Protein AF-A0A0D0SDG6-F1 (afdb_monomer_lite)

Radius of gyration: 17.09 Å; chains: 1; bounding box: 45×32×39 Å

Secondary structure (DSSP, 8-state):
-PPPS-----SS--------TT-GGGS--HHHHHHHHHHHHHHHHHHHHTT--HHHHHHHHHHHHHHHHHHHHHHHHSSS-HHHHHHHHHHHHTSHHHHHHHHT--GGGS-HHHHHHHHHHHTT-HHHHHHHHHHHHHHT-

pLDDT: mean 85.69, std 10.65, range [47.53, 96.0]

Sequence (141 aa):
MYYCNQVVLSNESGYYYRANPKSITRGYKEEQSQKTERMYRELIKYVKTLQINDPNFYRVKRCLVAKIRNLLFMIVRSNLSISAKIQKMDLLLSSSWCREILEDFDISKYRLSLKITTYCMIHRWYILLYIILFIKEFMTK

Foldseek 3Di:
DDDDPDDDDDPDCPDDDDDDPPDPVLAQDPVLLVVLLVVLVVVVVCCVVVVDDDVVVLVVLVVSLVSLLVNLLNLLVHPDDPVVSLVVLCVSLVDPSNQVSLVPHDLVPDDPLVSVLSVCSNVVVSVVNSVSSNVVVVVVD

Structure (mmCIF, N/CA/C/O backbone):
data_AF-A0A0D0SDG6-F1
#
_entry.id   AF-A0A0D0SDG6-F1
#
loop_
_atom_site.group_PDB
_atom_site.id
_atom_site.type_symbol
_atom_site.label_atom_id
_atom_site.label_alt_id
_atom_site.label_comp_id
_atom_site.label_asym_id
_atom_site.label_entit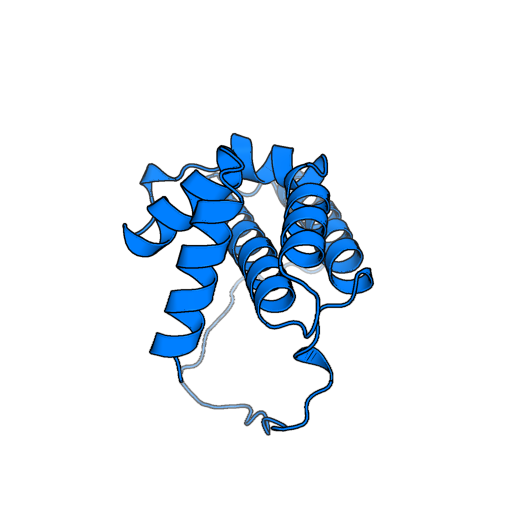y_id
_atom_site.label_seq_id
_atom_site.pdbx_PDB_ins_code
_atom_site.Cartn_x
_atom_site.Cartn_y
_atom_site.Cartn_z
_atom_site.occupancy
_atom_site.B_iso_or_equiv
_atom_site.auth_seq_id
_atom_site.auth_comp_id
_atom_site.auth_asym_id
_atom_site.auth_atom_id
_atom_site.pdbx_PDB_model_num
ATOM 1 N N . MET A 1 1 ? -29.623 6.942 10.448 1.00 49.69 1 MET A N 1
ATOM 2 C CA . MET A 1 1 ? -28.527 6.059 9.994 1.00 49.69 1 MET A CA 1
ATOM 3 C C . MET A 1 1 ? -28.944 4.646 10.371 1.00 49.69 1 MET A C 1
ATOM 5 O O . MET A 1 1 ? -29.155 4.409 11.550 1.00 49.69 1 MET A O 1
ATOM 9 N N . TYR A 1 2 ? -29.223 3.773 9.401 1.00 50.62 2 TYR A N 1
ATOM 10 C CA . TYR A 1 2 ? -29.637 2.398 9.696 1.00 50.62 2 TYR A CA 1
ATOM 11 C C . TYR A 1 2 ? -28.396 1.585 10.058 1.00 50.62 2 TYR A C 1
ATOM 13 O O . TYR A 1 2 ? -27.474 1.480 9.250 1.00 50.62 2 TYR A O 1
ATOM 21 N N . TYR A 1 3 ? -28.361 1.054 11.276 1.00 64.88 3 TYR A N 1
ATOM 22 C CA . TYR A 1 3 ? -27.293 0.174 11.730 1.00 64.88 3 TYR A CA 1
ATOM 23 C C . TYR A 1 3 ? -27.736 -1.277 11.555 1.00 64.88 3 TYR A C 1
ATOM 25 O O . TYR A 1 3 ? -28.865 -1.641 11.875 1.00 64.88 3 TYR A O 1
ATOM 33 N N . CYS A 1 4 ? -26.848 -2.101 11.008 1.00 76.31 4 CYS A N 1
ATOM 34 C CA . CYS A 1 4 ? -27.052 -3.539 10.958 1.00 76.31 4 CYS A CA 1
ATOM 35 C C . CYS A 1 4 ? -26.684 -4.124 12.326 1.00 76.31 4 CYS A C 1
ATOM 37 O O . CYS A 1 4 ? -25.529 -4.027 12.736 1.00 76.31 4 CYS A O 1
ATOM 39 N N . ASN A 1 5 ? -27.655 -4.717 13.024 1.00 73.94 5 ASN A N 1
ATOM 40 C CA . ASN A 1 5 ? -27.435 -5.301 14.352 1.00 73.94 5 ASN A CA 1
ATOM 41 C C . ASN A 1 5 ? -26.709 -6.654 14.284 1.00 73.94 5 ASN A C 1
ATOM 43 O O . ASN A 1 5 ? -26.027 -7.034 15.232 1.00 73.94 5 ASN A O 1
ATOM 47 N N . GLN A 1 6 ? -26.843 -7.379 13.169 1.00 81.06 6 GLN A N 1
ATOM 48 C CA . GLN A 1 6 ? -26.255 -8.703 12.998 1.00 81.06 6 GLN A CA 1
ATOM 49 C C . GLN A 1 6 ? -25.962 -8.991 11.525 1.00 81.06 6 GLN A C 1
ATOM 51 O O . GLN A 1 6 ? -26.834 -8.879 10.668 1.00 81.06 6 GLN A O 1
ATOM 56 N N . VAL A 1 7 ? -24.732 -9.420 11.244 1.00 83.62 7 VAL A N 1
ATOM 57 C CA . VAL A 1 7 ? -24.331 -9.943 9.935 1.00 83.62 7 VAL A CA 1
ATOM 58 C C . VAL A 1 7 ? -24.204 -11.456 10.052 1.00 83.62 7 VAL A C 1
ATOM 60 O O . VAL A 1 7 ? -23.426 -11.947 10.868 1.00 83.62 7 VAL A O 1
ATOM 63 N N . VAL A 1 8 ? -24.951 -12.190 9.230 1.00 86.06 8 VAL A N 1
ATOM 64 C CA . VAL A 1 8 ? -24.834 -13.647 9.107 1.00 86.06 8 VAL A CA 1
ATOM 65 C C . VAL A 1 8 ? -24.084 -13.953 7.816 1.00 86.06 8 VAL A C 1
ATOM 67 O O . VAL A 1 8 ? -24.489 -13.522 6.739 1.00 86.06 8 VAL A O 1
ATOM 70 N N . LEU A 1 9 ? -22.968 -14.670 7.925 1.00 83.50 9 LEU A N 1
ATOM 71 C CA . LEU A 1 9 ? -22.231 -15.172 6.769 1.00 83.50 9 LEU A CA 1
ATOM 72 C C . LEU A 1 9 ? -22.751 -16.574 6.449 1.00 83.50 9 LEU A C 1
ATOM 74 O O . LEU A 1 9 ? -22.572 -17.488 7.250 1.00 83.50 9 LEU A O 1
ATOM 78 N N . SER A 1 10 ? -23.405 -16.734 5.297 1.00 86.94 10 SER A N 1
ATOM 79 C CA . SER A 1 10 ? -23.730 -18.060 4.768 1.00 86.94 10 SER A CA 1
ATOM 80 C C . SER A 1 10 ? -22.493 -18.669 4.106 1.00 86.94 10 SER A C 1
ATOM 82 O O . SER A 1 10 ? -21.736 -17.967 3.433 1.00 86.94 10 SER A O 1
ATOM 84 N N . ASN A 1 11 ? -22.305 -19.977 4.281 1.00 83.31 11 ASN A N 1
ATOM 85 C CA . ASN A 1 11 ? -21.268 -20.741 3.582 1.00 83.31 11 ASN A CA 1
ATOM 86 C C . ASN A 1 11 ? -21.697 -21.152 2.163 1.00 83.31 11 ASN A C 1
ATOM 88 O O . ASN A 1 11 ? -20.928 -21.786 1.441 1.00 83.31 11 ASN A O 1
ATOM 92 N N . GLU A 1 12 ? -22.914 -20.806 1.752 1.00 88.81 12 GLU A N 1
ATOM 93 C CA . GLU A 1 12 ? -23.433 -21.122 0.429 1.00 88.81 12 GLU A CA 1
ATOM 94 C C . GLU A 1 12 ? -22.951 -20.109 -0.617 1.00 88.81 12 GLU A C 1
ATOM 96 O O . GLU A 1 12 ? -22.878 -18.899 -0.385 1.00 88.81 12 GLU A O 1
ATOM 101 N N . SER A 1 13 ? -22.635 -20.607 -1.813 1.00 83.00 13 SER A N 1
ATOM 102 C CA . SER A 1 13 ? -22.239 -19.764 -2.943 1.00 83.00 13 SER A CA 1
ATOM 103 C C . SER A 1 13 ? -23.473 -19.121 -3.580 1.00 83.00 13 SER A C 1
ATOM 105 O O . SER A 1 13 ? -24.034 -19.651 -4.530 1.00 83.00 13 SER A O 1
ATOM 107 N N . GLY A 1 14 ? -23.898 -17.967 -3.063 1.00 80.62 14 GLY A N 1
ATOM 108 C CA . GLY A 1 14 ? -25.054 -17.230 -3.598 1.00 80.62 14 GLY A CA 1
ATOM 109 C C . GLY A 1 14 ? -24.771 -16.422 -4.874 1.00 80.62 14 GLY A C 1
ATOM 110 O O . GLY A 1 14 ? -25.697 -15.943 -5.522 1.00 80.62 14 GLY A O 1
ATOM 111 N N . TYR A 1 15 ? -23.499 -16.237 -5.243 1.00 84.06 15 TYR A N 1
ATOM 112 C CA . TYR A 1 15 ? -23.107 -15.427 -6.395 1.00 84.06 15 TYR A CA 1
ATOM 113 C C . TYR A 1 15 ? -21.839 -15.963 -7.066 1.00 84.06 15 TYR A C 1
ATOM 115 O O . TYR A 1 15 ? -20.790 -16.089 -6.433 1.00 84.06 15 TYR A O 1
ATOM 123 N N . TYR A 1 16 ? -21.918 -16.220 -8.374 1.00 82.31 16 TYR A N 1
ATOM 124 C CA . TYR A 1 16 ? -20.791 -16.675 -9.188 1.00 82.31 16 TYR A CA 1
ATOM 125 C C . TYR A 1 16 ? -20.232 -15.518 -10.017 1.00 82.31 16 TYR A C 1
ATOM 127 O O . TYR A 1 16 ? -20.788 -15.135 -11.049 1.00 82.31 16 TYR A O 1
ATOM 135 N N . TYR A 1 17 ? -19.099 -14.963 -9.585 1.00 80.44 17 TYR A N 1
ATOM 136 C CA . TYR A 1 17 ? -18.407 -13.930 -10.351 1.00 80.44 17 TYR A CA 1
ATOM 137 C C . TYR A 1 17 ? -17.669 -14.549 -11.546 1.00 80.44 17 TYR A C 1
ATOM 139 O O . TYR A 1 17 ? -16.731 -15.330 -11.374 1.00 80.44 17 TYR A O 1
ATOM 147 N N . ARG A 1 18 ? -18.049 -14.180 -12.775 1.00 77.44 18 ARG A N 1
ATOM 148 C CA . ARG A 1 18 ? -17.314 -14.588 -13.983 1.00 77.44 18 ARG A CA 1
ATOM 149 C C . ARG A 1 18 ? -16.033 -13.763 -14.114 1.00 77.44 18 ARG A C 1
ATOM 151 O O . ARG A 1 18 ? -16.065 -12.598 -14.508 1.00 77.44 18 ARG A O 1
ATOM 158 N N . ALA A 1 19 ? -14.893 -14.369 -13.791 1.00 68.50 19 ALA A N 1
ATOM 159 C CA . ALA A 1 19 ? -13.593 -13.725 -13.932 1.00 68.50 19 ALA A CA 1
ATOM 160 C C . ALA A 1 19 ? -13.256 -13.494 -15.418 1.00 68.50 19 ALA A C 1
ATOM 162 O O . ALA A 1 19 ? -13.085 -14.443 -16.178 1.00 68.50 19 ALA A O 1
ATOM 163 N N . ASN A 1 20 ? -13.130 -12.231 -15.837 1.00 72.12 20 ASN A N 1
ATOM 164 C CA . ASN A 1 20 ? -12.664 -11.895 -17.183 1.00 72.12 20 ASN A CA 1
ATOM 165 C C . ASN A 1 20 ? -11.119 -11.933 -17.231 1.00 72.12 20 ASN A C 1
ATOM 167 O O . ASN A 1 20 ? -10.472 -11.095 -16.590 1.00 72.12 20 ASN A O 1
ATOM 171 N N . PRO A 1 21 ? -10.494 -12.843 -18.002 1.00 62.88 21 PRO A N 1
ATOM 172 C CA . PRO A 1 21 ? -9.036 -12.937 -18.091 1.00 62.88 21 PRO A CA 1
ATOM 173 C C . PRO A 1 21 ? -8.384 -11.700 -18.734 1.00 62.88 21 PRO A C 1
ATOM 175 O O . PRO A 1 21 ? -7.224 -11.411 -18.439 1.00 62.88 21 PRO A O 1
ATOM 178 N N . LYS A 1 22 ? -9.130 -10.926 -19.538 1.00 58.62 22 LYS A N 1
ATOM 179 C CA . LYS A 1 22 ? -8.697 -9.662 -20.168 1.00 58.62 22 LYS A CA 1
ATOM 180 C C . LYS A 1 22 ? -9.106 -8.419 -19.367 1.00 58.62 22 LYS A C 1
ATOM 182 O O . LYS A 1 22 ? -9.234 -7.329 -19.916 1.00 58.62 22 LYS A O 1
ATOM 187 N N . SER A 1 23 ? -9.363 -8.572 -18.070 1.00 56.72 23 SER A N 1
ATOM 188 C CA . SER A 1 23 ? -9.798 -7.465 -17.223 1.00 56.72 23 SER A CA 1
ATOM 189 C C . SER A 1 23 ? -8.786 -6.305 -17.218 1.00 56.72 23 SER A C 1
ATOM 191 O O . SER A 1 23 ? -7.614 -6.478 -16.877 1.00 56.72 23 SER A O 1
ATOM 193 N N . ILE A 1 24 ? -9.279 -5.100 -17.531 1.00 55.53 24 ILE A N 1
ATOM 194 C CA . ILE A 1 24 ? -8.544 -3.817 -17.597 1.00 55.53 24 ILE A CA 1
ATOM 195 C C . ILE A 1 24 ? -7.903 -3.451 -16.236 1.00 55.53 24 ILE A C 1
ATOM 197 O O . ILE A 1 24 ? -7.035 -2.587 -16.139 1.00 55.53 24 ILE A O 1
ATOM 201 N N . THR A 1 25 ? -8.295 -4.143 -15.165 1.00 58.06 25 THR A N 1
ATOM 202 C CA . THR A 1 25 ? -7.842 -3.927 -13.784 1.00 58.06 25 THR A CA 1
ATOM 203 C C . THR A 1 25 ? -6.433 -4.443 -13.472 1.00 58.06 25 THR A C 1
ATOM 205 O O . THR A 1 25 ? -5.978 -4.276 -12.344 1.00 58.06 25 THR A O 1
ATOM 208 N N . ARG A 1 26 ? -5.728 -5.075 -14.423 1.00 58.78 26 ARG A N 1
ATOM 209 C CA . ARG A 1 26 ? -4.382 -5.642 -14.185 1.00 58.78 26 ARG A CA 1
ATOM 210 C C . ARG A 1 26 ? -3.237 -4.627 -14.290 1.00 58.78 26 ARG A C 1
ATOM 212 O O . ARG A 1 26 ? -2.181 -4.868 -13.714 1.00 58.78 26 ARG A O 1
ATOM 219 N N . GLY A 1 27 ? -3.437 -3.516 -14.998 1.00 65.38 27 GLY A N 1
ATOM 220 C CA . GLY A 1 27 ? -2.429 -2.463 -15.148 1.00 65.38 27 GLY A CA 1
ATOM 221 C C . GLY A 1 27 ? -2.488 -1.439 -14.017 1.00 65.38 27 GLY A C 1
ATOM 222 O O . GLY A 1 27 ? -3.581 -1.038 -13.606 1.00 65.38 27 GLY A O 1
ATOM 223 N N . TYR A 1 28 ? -1.322 -1.005 -13.532 1.00 71.94 28 TYR A N 1
ATOM 224 C CA . TYR A 1 28 ? -1.229 0.141 -12.627 1.00 71.94 28 TYR A CA 1
ATOM 225 C C . TYR A 1 28 ? -1.738 1.402 -13.330 1.00 71.94 28 TYR A C 1
ATOM 227 O O . TYR A 1 28 ? -1.273 1.743 -14.417 1.00 71.94 28 TYR A O 1
ATOM 235 N N . LYS A 1 29 ? -2.684 2.094 -12.695 1.00 79.88 29 LYS A N 1
ATOM 236 C CA . LYS A 1 29 ? -3.139 3.432 -13.090 1.00 79.88 29 LYS A CA 1
ATOM 237 C C . LYS A 1 29 ? -2.966 4.358 -11.898 1.00 79.88 29 LYS A C 1
ATOM 239 O O . LYS A 1 29 ? -3.366 3.988 -10.797 1.00 79.88 29 LYS A O 1
ATOM 244 N N . GLU A 1 30 ? -2.445 5.562 -12.105 1.00 77.56 30 GLU A N 1
ATOM 245 C CA . GLU A 1 30 ? -2.271 6.534 -11.013 1.00 77.56 30 GLU A CA 1
ATOM 246 C C . GLU A 1 30 ? -3.587 6.846 -10.294 1.00 77.56 30 GLU A C 1
ATOM 248 O O . GLU A 1 30 ? -3.621 6.942 -9.073 1.00 77.56 30 GLU A O 1
ATOM 253 N N . GLU A 1 31 ? -4.714 6.862 -11.007 1.00 84.69 31 GLU A N 1
ATOM 254 C CA . GLU A 1 31 ? -6.037 7.007 -10.389 1.00 84.69 31 GLU A CA 1
ATOM 255 C C . GLU A 1 31 ? -6.330 5.966 -9.292 1.00 84.69 31 GLU A C 1
ATOM 257 O O . GLU A 1 31 ? -7.146 6.209 -8.404 1.00 84.69 31 GLU A O 1
ATOM 262 N N . GLN A 1 32 ? -5.709 4.783 -9.337 1.00 84.38 32 GLN A N 1
ATOM 263 C CA . GLN A 1 32 ? -5.915 3.745 -8.325 1.00 84.38 32 GLN A CA 1
ATOM 264 C C . GLN A 1 32 ? -5.276 4.120 -6.985 1.00 84.38 32 GLN A C 1
ATOM 266 O O . GLN A 1 32 ? -5.846 3.777 -5.944 1.00 84.38 32 GLN A O 1
ATOM 271 N N . SER A 1 33 ? -4.141 4.832 -6.982 1.00 83.62 33 SER A N 1
ATOM 272 C CA . SER A 1 33 ? -3.561 5.337 -5.732 1.00 83.62 33 SER A CA 1
ATOM 273 C C . SER A 1 33 ? -4.469 6.409 -5.131 1.00 83.62 33 SER A C 1
ATOM 275 O O . SER A 1 33 ? -4.827 6.300 -3.962 1.00 83.62 33 SER A O 1
ATOM 277 N N . GLN A 1 34 ? -4.971 7.336 -5.952 1.00 87.56 34 GLN A N 1
ATOM 278 C CA . GLN A 1 34 ? -5.919 8.373 -5.524 1.00 87.56 34 GLN A CA 1
ATOM 279 C C . GLN A 1 34 ? -7.228 7.780 -4.979 1.00 87.56 34 GLN A C 1
ATOM 281 O O . GLN A 1 34 ? -7.734 8.208 -3.943 1.00 87.56 34 GLN A O 1
ATOM 286 N N . LYS A 1 35 ? -7.784 6.753 -5.639 1.00 89.00 35 LYS A N 1
ATOM 287 C CA . LYS A 1 35 ? -8.976 6.037 -5.148 1.00 89.00 35 LYS A CA 1
ATOM 288 C C . LYS A 1 35 ? -8.707 5.337 -3.816 1.00 89.00 35 LYS A C 1
ATOM 290 O O . LYS A 1 35 ? -9.5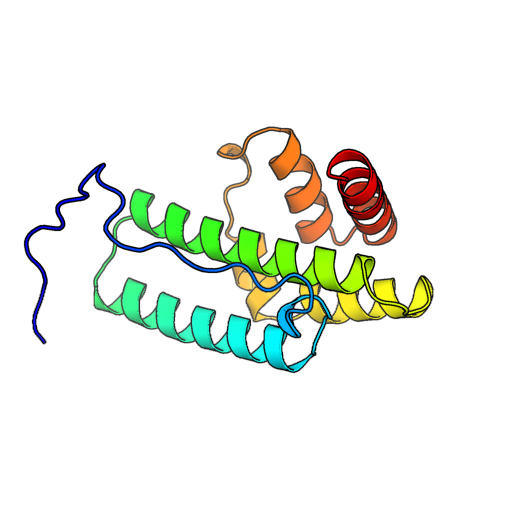72 5.344 -2.943 1.00 89.00 35 LYS A O 1
ATOM 295 N N . THR A 1 36 ? -7.517 4.760 -3.649 1.00 88.38 36 THR A N 1
ATOM 296 C CA . THR A 1 36 ? -7.110 4.113 -2.392 1.00 88.38 36 THR A CA 1
ATOM 297 C C . THR A 1 36 ? -6.961 5.135 -1.266 1.00 88.38 36 THR A C 1
ATOM 299 O O . THR A 1 36 ? -7.433 4.881 -0.162 1.00 88.38 36 THR A O 1
ATOM 302 N N . GLU A 1 37 ? -6.399 6.310 -1.551 1.00 89.75 37 GLU A N 1
ATOM 303 C CA . GLU A 1 37 ? -6.316 7.417 -0.595 1.00 89.75 37 GLU A CA 1
ATOM 304 C C . GLU A 1 37 ? -7.705 7.928 -0.182 1.00 89.75 37 GLU A C 1
ATOM 306 O O . GLU A 1 37 ? -7.978 8.095 1.006 1.00 89.75 37 GLU A O 1
ATOM 311 N N . ARG A 1 38 ? -8.622 8.144 -1.134 1.00 91.62 38 ARG A N 1
ATOM 312 C CA . ARG A 1 38 ? -9.999 8.558 -0.806 1.00 91.62 38 ARG A CA 1
ATOM 313 C C . ARG A 1 38 ? -10.694 7.530 0.082 1.00 91.62 38 ARG A C 1
ATOM 315 O O . ARG A 1 38 ? -11.284 7.890 1.095 1.00 91.62 38 ARG A O 1
ATOM 322 N N . MET A 1 39 ? -10.565 6.248 -0.263 1.00 90.06 39 MET A N 1
ATOM 323 C CA . MET A 1 39 ? -11.088 5.149 0.548 1.00 90.06 39 MET A CA 1
ATOM 324 C C . MET A 1 39 ? -10.488 5.153 1.961 1.00 90.06 39 MET A C 1
ATOM 326 O O . MET A 1 39 ? -11.218 4.943 2.924 1.00 90.06 39 MET A O 1
ATOM 330 N N . TYR A 1 40 ? -9.184 5.413 2.098 1.00 88.75 40 TYR A N 1
ATOM 331 C CA . TYR A 1 40 ? -8.527 5.563 3.395 1.00 88.75 40 TYR A CA 1
ATOM 332 C C . TYR A 1 40 ? -9.159 6.682 4.231 1.00 88.75 40 TYR A C 1
ATOM 334 O O . TYR A 1 40 ? -9.576 6.435 5.362 1.00 88.75 40 TYR A O 1
ATOM 342 N N . ARG A 1 41 ? -9.276 7.887 3.664 1.00 88.88 41 ARG A N 1
ATOM 343 C CA . ARG A 1 41 ? -9.820 9.061 4.364 1.00 88.88 41 ARG A CA 1
ATOM 344 C C . ARG A 1 41 ? -11.248 8.820 4.855 1.00 88.88 41 ARG A C 1
ATOM 346 O O . ARG A 1 41 ? -11.549 9.106 6.013 1.00 88.88 41 ARG A O 1
ATOM 353 N N . GLU A 1 42 ? -12.095 8.228 4.015 1.00 91.06 42 GLU A N 1
ATOM 354 C CA . GLU A 1 42 ? -13.463 7.863 4.400 1.00 91.06 42 GLU A CA 1
ATOM 355 C C . GLU A 1 42 ? -13.487 6.779 5.486 1.00 91.06 42 GLU A C 1
ATOM 357 O O . GLU A 1 42 ? -14.207 6.908 6.473 1.00 91.06 42 GLU A O 1
ATOM 362 N N . LEU A 1 43 ? -12.656 5.736 5.373 1.00 87.69 43 LEU A N 1
ATOM 363 C CA . LEU A 1 43 ? -12.582 4.683 6.391 1.00 87.69 43 LEU A CA 1
ATOM 364 C C . LEU A 1 43 ? -12.148 5.225 7.755 1.00 87.69 43 LEU A C 1
ATOM 366 O O . LEU A 1 43 ? -12.752 4.867 8.762 1.00 87.69 43 LEU A O 1
ATOM 370 N N . ILE A 1 44 ? -11.141 6.100 7.804 1.00 84.81 44 ILE A N 1
ATOM 371 C CA . ILE A 1 44 ? -10.706 6.725 9.059 1.00 84.81 44 ILE A CA 1
ATOM 372 C C . ILE A 1 44 ? -11.806 7.602 9.651 1.00 84.81 44 ILE A C 1
ATOM 374 O O . ILE A 1 44 ? -12.030 7.559 10.862 1.00 84.81 44 ILE A O 1
ATOM 378 N N . LYS A 1 45 ? -12.526 8.357 8.815 1.00 88.25 45 LYS A N 1
ATOM 379 C CA . LYS A 1 45 ? -13.687 9.134 9.254 1.00 88.25 45 LYS A CA 1
ATOM 380 C C . LYS A 1 45 ? -14.732 8.226 9.906 1.00 88.25 45 LYS A C 1
ATOM 382 O O . LYS A 1 45 ? -15.123 8.489 11.038 1.00 88.25 45 LYS A O 1
ATOM 387 N N . TYR A 1 46 ? -15.103 7.118 9.260 1.00 86.38 46 TYR A N 1
ATOM 388 C CA . TYR A 1 46 ? -16.057 6.160 9.827 1.00 86.38 46 TYR A CA 1
ATOM 389 C C . TYR A 1 46 ? -15.560 5.498 11.110 1.00 86.38 46 TYR A C 1
ATOM 391 O O . TYR A 1 46 ? -16.329 5.392 12.058 1.00 86.38 46 TYR A O 1
ATOM 399 N N . VAL A 1 47 ? -14.290 5.089 11.176 1.00 84.94 47 VAL A N 1
ATOM 400 C CA . VAL A 1 47 ? -13.696 4.515 12.396 1.00 84.94 47 VAL A CA 1
ATOM 401 C C . VAL A 1 47 ? -13.827 5.486 13.567 1.00 84.94 47 VAL A C 1
ATOM 403 O O . VAL A 1 47 ? -14.251 5.073 14.645 1.00 84.94 47 VAL A O 1
ATOM 406 N N . LYS A 1 48 ? -13.493 6.766 13.349 1.00 83.75 48 LYS A N 1
ATOM 407 C CA . LYS A 1 48 ? -13.587 7.814 14.374 1.00 83.75 48 LYS A CA 1
ATOM 408 C C . LYS A 1 48 ? -15.036 8.060 14.791 1.00 83.75 48 LYS A C 1
ATOM 410 O O . LYS A 1 48 ? -15.320 8.118 15.982 1.00 83.75 48 LYS A O 1
ATOM 415 N N . THR A 1 49 ? -15.956 8.162 13.831 1.00 86.25 49 THR A N 1
ATOM 416 C CA . THR A 1 49 ? -17.384 8.393 14.107 1.00 86.25 49 THR A CA 1
ATOM 417 C C . THR A 1 49 ? -18.039 7.222 14.838 1.00 86.25 49 THR A C 1
ATOM 419 O O . THR A 1 49 ? -18.868 7.441 15.712 1.00 86.25 49 THR A O 1
ATOM 422 N N . LEU A 1 50 ? -17.671 5.986 14.498 1.00 84.31 50 LEU A N 1
ATOM 423 C CA . LEU A 1 50 ? -18.263 4.769 15.061 1.00 84.31 50 LEU A CA 1
ATOM 424 C C . LEU A 1 50 ? -17.536 4.259 16.316 1.00 84.31 50 LEU A C 1
ATOM 426 O O . LEU A 1 50 ? -17.921 3.216 16.834 1.00 84.31 50 LEU A O 1
ATOM 430 N N . GLN A 1 51 ? -16.486 4.952 16.777 1.00 84.31 51 GLN A N 1
ATOM 431 C CA . GLN A 1 51 ? -15.678 4.571 17.946 1.00 84.31 51 GLN A CA 1
ATOM 432 C C . GLN A 1 51 ? -15.233 3.097 17.903 1.00 84.31 51 GLN A C 1
ATOM 434 O O . GLN A 1 51 ? -15.337 2.352 18.876 1.00 84.31 51 GLN A O 1
ATOM 439 N N . ILE A 1 52 ? -14.764 2.646 16.735 1.00 79.25 52 ILE A N 1
ATOM 440 C CA . ILE A 1 52 ? -14.387 1.243 16.536 1.00 79.25 52 ILE A CA 1
ATOM 441 C C . ILE A 1 52 ? -13.177 0.894 17.416 1.00 79.25 52 ILE A C 1
ATOM 443 O O . ILE A 1 52 ? -12.103 1.468 17.259 1.00 79.25 52 ILE A O 1
ATOM 447 N N . ASN A 1 53 ? -13.342 -0.112 18.281 1.00 78.00 53 ASN A N 1
ATOM 448 C CA . ASN A 1 53 ? -12.291 -0.612 19.171 1.00 78.00 53 ASN A CA 1
ATOM 449 C C . ASN A 1 53 ? -11.047 -1.144 18.427 1.00 78.00 53 ASN A C 1
ATOM 451 O O . ASN A 1 53 ? -11.112 -1.644 17.298 1.00 78.00 53 ASN A O 1
ATOM 455 N N . ASP A 1 54 ? -9.919 -1.134 19.135 1.00 68.94 54 ASP A N 1
ATOM 456 C CA . ASP A 1 54 ? -8.565 -1.410 18.635 1.00 68.94 54 ASP A CA 1
ATOM 457 C C . ASP A 1 54 ? -8.393 -2.721 17.819 1.00 68.94 54 ASP A C 1
ATOM 459 O O . ASP A 1 54 ? -7.821 -2.691 16.721 1.00 68.94 54 ASP A O 1
ATOM 463 N N . PRO A 1 55 ? -8.959 -3.882 18.229 1.00 74.38 55 PRO A N 1
ATOM 464 C CA . PRO A 1 55 ? -8.828 -5.125 17.457 1.00 74.38 55 PRO A CA 1
ATOM 465 C C . PRO A 1 55 ? -9.449 -5.036 16.055 1.00 74.38 55 PRO A C 1
ATOM 467 O O . PRO A 1 55 ? -8.959 -5.645 15.098 1.00 74.38 55 PRO A O 1
ATOM 470 N N . ASN A 1 56 ? -10.531 -4.267 15.922 1.00 77.25 56 ASN A N 1
ATOM 471 C CA . ASN A 1 56 ? -11.215 -4.044 14.653 1.00 77.25 56 ASN A CA 1
ATOM 472 C C . ASN A 1 56 ? -10.488 -2.985 13.824 1.00 77.25 56 ASN A C 1
ATOM 474 O O . ASN A 1 56 ? -10.372 -3.137 12.605 1.00 77.25 56 ASN A O 1
ATOM 478 N N . PHE A 1 57 ? -9.913 -1.972 14.472 1.00 83.44 57 PHE A N 1
ATOM 479 C CA . PHE A 1 57 ? -9.116 -0.966 13.785 1.00 83.44 57 PHE A CA 1
ATOM 480 C C . PHE A 1 57 ? -7.838 -1.550 13.166 1.00 83.44 57 PHE A C 1
ATOM 482 O O . PHE A 1 57 ? -7.511 -1.245 12.015 1.00 83.44 57 PHE A O 1
ATOM 489 N N . TYR A 1 58 ? -7.188 -2.508 13.839 1.00 86.75 58 TYR A N 1
ATOM 490 C CA . TYR A 1 58 ? -6.077 -3.265 13.253 1.00 86.75 58 TYR A CA 1
ATOM 491 C C . TYR A 1 58 ? -6.466 -3.942 11.928 1.00 86.75 58 TYR A C 1
ATOM 493 O O . TYR A 1 58 ? -5.699 -3.922 10.963 1.00 86.75 58 TYR A O 1
ATOM 501 N N . ARG A 1 59 ? -7.676 -4.517 11.835 1.00 86.69 59 ARG A N 1
ATOM 502 C CA . ARG A 1 59 ? -8.162 -5.153 10.595 1.00 86.69 59 ARG A CA 1
ATOM 503 C C . ARG A 1 59 ? -8.326 -4.137 9.465 1.00 86.69 59 ARG A C 1
ATOM 505 O O . ARG A 1 59 ? -7.987 -4.465 8.324 1.00 86.69 59 ARG A O 1
ATOM 512 N N . VAL A 1 60 ? -8.789 -2.926 9.780 1.00 86.75 60 VAL A N 1
ATOM 513 C CA . VAL A 1 60 ? -8.896 -1.814 8.822 1.00 86.75 60 VAL A CA 1
ATOM 514 C C . VAL A 1 60 ? -7.511 -1.419 8.310 1.00 86.75 60 VAL A C 1
ATOM 516 O O . VAL A 1 60 ? -7.277 -1.473 7.101 1.00 86.75 60 VAL A O 1
ATOM 519 N N . LYS A 1 61 ? -6.556 -1.139 9.208 1.00 88.50 61 LYS A N 1
ATOM 520 C CA . LYS A 1 61 ? -5.165 -0.828 8.830 1.00 88.50 61 LYS A CA 1
ATOM 521 C C . LYS A 1 61 ? -4.539 -1.941 7.987 1.00 88.50 61 LYS A C 1
ATOM 523 O O . LYS A 1 61 ? -3.945 -1.686 6.943 1.00 88.50 61 LYS A O 1
ATOM 528 N N . ARG A 1 62 ? -4.738 -3.202 8.381 1.00 91.44 62 ARG A N 1
ATOM 529 C CA . ARG A 1 62 ? -4.248 -4.377 7.647 1.00 91.44 62 ARG A CA 1
ATOM 530 C C . ARG A 1 62 ? -4.783 -4.431 6.214 1.00 91.44 62 ARG A C 1
ATOM 532 O O . ARG A 1 62 ? -4.028 -4.745 5.293 1.00 91.44 62 ARG A O 1
ATOM 539 N N . CYS A 1 63 ? -6.067 -4.127 6.020 1.00 90.69 63 CYS A N 1
ATOM 540 C CA . CYS A 1 63 ? -6.684 -4.046 4.696 1.00 90.69 63 CYS A CA 1
ATOM 541 C C . CYS A 1 63 ? -6.015 -2.964 3.835 1.00 90.69 63 CYS A C 1
ATOM 543 O O . CYS A 1 63 ? -5.670 -3.211 2.679 1.00 90.69 63 CYS A O 1
ATOM 545 N N . LEU A 1 64 ? -5.755 -1.795 4.419 1.00 91.81 64 LEU A N 1
ATOM 546 C CA . LEU A 1 64 ? -5.091 -0.685 3.739 1.00 91.81 64 LEU A CA 1
ATOM 547 C C . LEU A 1 64 ? -3.648 -1.026 3.346 1.00 91.81 64 LEU A C 1
ATOM 549 O O . LEU A 1 64 ? -3.273 -0.855 2.188 1.00 91.81 64 LEU A O 1
ATOM 553 N N . VAL A 1 65 ? -2.866 -1.619 4.253 1.00 94.19 65 VAL A N 1
ATOM 554 C CA . VAL A 1 65 ? -1.509 -2.106 3.947 1.00 94.19 65 VAL A CA 1
ATOM 555 C C . VAL A 1 65 ? -1.532 -3.134 2.809 1.00 94.19 65 VAL A C 1
ATOM 557 O O . VAL A 1 65 ? -0.673 -3.111 1.925 1.00 94.19 65 VAL A O 1
ATOM 560 N N . ALA A 1 66 ? -2.529 -4.025 2.781 1.00 92.94 66 ALA A N 1
ATOM 561 C CA . ALA A 1 66 ? -2.699 -4.969 1.678 1.00 92.94 66 ALA A CA 1
ATOM 562 C C . ALA A 1 66 ? -3.018 -4.264 0.346 1.00 92.94 66 ALA A C 1
ATOM 564 O O . ALA A 1 66 ? -2.493 -4.666 -0.692 1.00 92.94 66 ALA A O 1
ATOM 565 N N . LYS A 1 67 ? -3.818 -3.190 0.361 1.00 92.38 67 LYS A N 1
ATOM 566 C CA . LYS A 1 67 ? -4.110 -2.373 -0.830 1.00 92.38 67 LYS A CA 1
ATOM 567 C C . LYS A 1 67 ? -2.863 -1.661 -1.355 1.00 92.38 67 LYS A C 1
ATOM 569 O O . LYS A 1 67 ? -2.605 -1.747 -2.552 1.00 92.38 67 LYS A O 1
ATOM 574 N N . ILE A 1 68 ? -2.049 -1.063 -0.479 1.00 94.19 68 ILE A N 1
ATOM 575 C CA . ILE A 1 68 ? -0.757 -0.462 -0.860 1.00 94.19 68 ILE A CA 1
ATOM 576 C C . ILE A 1 68 ? 0.140 -1.521 -1.510 1.00 94.19 68 ILE A C 1
ATOM 578 O O . ILE A 1 68 ? 0.686 -1.306 -2.590 1.00 94.19 68 ILE A O 1
ATOM 582 N N . ARG A 1 69 ? 0.242 -2.710 -0.904 1.00 93.81 69 ARG A N 1
ATOM 583 C CA . ARG A 1 69 ? 1.026 -3.817 -1.465 1.00 93.81 69 ARG A CA 1
ATOM 584 C C . ARG A 1 69 ? 0.529 -4.248 -2.844 1.00 93.81 69 ARG A C 1
ATOM 586 O O . ARG A 1 69 ? 1.346 -4.522 -3.715 1.00 93.81 69 ARG A O 1
ATOM 593 N N . ASN A 1 70 ? -0.785 -4.288 -3.059 1.00 91.50 70 ASN A N 1
ATOM 594 C CA . ASN A 1 70 ? -1.344 -4.603 -4.372 1.00 91.50 70 ASN A CA 1
ATOM 595 C C . ASN A 1 70 ? -0.963 -3.546 -5.414 1.00 91.50 70 ASN A C 1
ATOM 597 O O . ASN A 1 70 ? -0.569 -3.918 -6.515 1.00 91.50 70 ASN A O 1
ATOM 601 N N . LEU A 1 71 ? -1.003 -2.254 -5.067 1.00 92.94 71 LEU A N 1
ATOM 602 C CA . LEU A 1 71 ? -0.533 -1.189 -5.960 1.00 92.94 71 LEU A CA 1
ATOM 603 C C . LEU A 1 71 ? 0.947 -1.372 -6.317 1.00 92.94 71 LEU A C 1
ATOM 605 O O . LEU A 1 71 ? 1.304 -1.292 -7.488 1.00 92.94 71 LEU A O 1
ATOM 609 N N . LEU A 1 72 ? 1.794 -1.699 -5.335 1.00 94.31 72 LEU A N 1
ATOM 610 C CA . LEU A 1 72 ? 3.210 -1.996 -5.574 1.00 94.31 72 LEU A CA 1
ATOM 611 C C . LEU A 1 72 ? 3.397 -3.201 -6.506 1.00 94.31 72 LEU A C 1
ATOM 613 O O . LEU A 1 72 ? 4.188 -3.130 -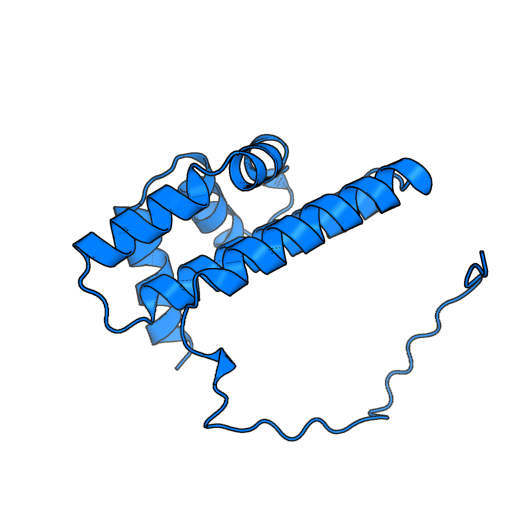7.441 1.00 94.31 72 LEU A O 1
ATOM 617 N N . PHE A 1 73 ? 2.636 -4.282 -6.313 1.00 92.31 73 PHE A N 1
ATOM 618 C CA . PHE A 1 73 ? 2.641 -5.421 -7.237 1.00 92.31 73 PHE A CA 1
ATOM 619 C C . PHE A 1 73 ? 2.248 -5.014 -8.660 1.00 92.31 73 PHE A C 1
ATOM 621 O O . PHE A 1 73 ? 2.849 -5.489 -9.620 1.00 92.31 73 PHE A O 1
ATOM 628 N N . MET A 1 74 ? 1.259 -4.133 -8.814 1.00 90.44 74 MET A N 1
ATOM 629 C CA . MET A 1 74 ? 0.842 -3.633 -10.126 1.00 90.44 74 MET A CA 1
ATOM 630 C C . MET A 1 74 ? 1.925 -2.764 -10.777 1.00 90.44 74 MET A C 1
ATOM 632 O O . MET A 1 74 ? 2.127 -2.863 -11.986 1.00 90.44 74 MET A O 1
ATOM 636 N N . ILE A 1 75 ? 2.657 -1.964 -9.992 1.00 92.62 75 ILE A N 1
ATOM 637 C CA . ILE A 1 75 ? 3.828 -1.216 -10.474 1.00 92.62 75 ILE A CA 1
ATOM 638 C C . ILE A 1 75 ? 4.906 -2.194 -10.958 1.00 92.62 75 ILE A C 1
ATOM 640 O O . ILE A 1 75 ? 5.390 -2.058 -12.081 1.00 92.62 75 ILE A O 1
ATOM 644 N N . VAL A 1 76 ? 5.238 -3.218 -10.166 1.00 92.12 76 VAL A N 1
ATOM 645 C CA . VAL A 1 76 ? 6.242 -4.237 -10.526 1.00 92.12 76 VAL A CA 1
ATOM 646 C C . VAL A 1 76 ? 5.859 -4.987 -11.806 1.00 92.12 76 VAL A C 1
ATOM 648 O O . VAL A 1 76 ? 6.720 -5.202 -12.659 1.00 92.12 76 VAL A O 1
ATOM 651 N N . ARG A 1 77 ? 4.568 -5.291 -11.984 1.00 88.88 77 ARG A N 1
ATOM 652 C CA . ARG A 1 77 ? 3.998 -5.968 -13.165 1.00 88.88 77 ARG A CA 1
ATOM 653 C C . ARG A 1 77 ? 3.872 -5.099 -14.411 1.00 88.88 77 ARG A C 1
ATOM 655 O O . ARG A 1 77 ? 3.575 -5.616 -15.482 1.00 88.88 77 ARG A O 1
ATOM 662 N N . SER A 1 78 ? 4.022 -3.785 -14.282 1.00 88.88 78 SER A N 1
ATOM 663 C CA . SER A 1 78 ? 3.882 -2.877 -15.420 1.00 88.88 78 SER A CA 1
ATOM 664 C C . SER A 1 78 ? 5.029 -3.041 -16.425 1.00 88.88 78 SER A C 1
ATOM 666 O O . SER A 1 78 ? 6.118 -3.508 -16.081 1.00 88.88 78 SER A O 1
ATOM 668 N N . ASN A 1 79 ? 4.814 -2.581 -17.657 1.00 88.25 79 ASN A N 1
ATOM 669 C CA . ASN A 1 79 ? 5.832 -2.581 -18.717 1.00 88.25 79 ASN A CA 1
ATOM 670 C C . ASN A 1 79 ? 6.850 -1.427 -18.580 1.00 88.25 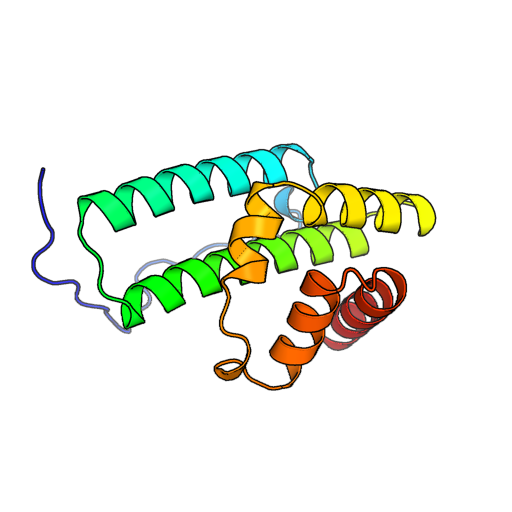79 ASN A C 1
ATOM 672 O O . ASN A 1 79 ? 7.576 -1.126 -19.521 1.00 88.25 79 ASN A O 1
ATOM 676 N N . LEU A 1 80 ? 6.884 -0.749 -17.429 1.00 89.19 80 LEU A N 1
ATOM 677 C CA . LEU A 1 80 ? 7.825 0.335 -17.157 1.00 89.19 80 LEU A CA 1
ATOM 678 C C . LEU A 1 80 ? 9.257 -0.197 -16.981 1.00 89.19 80 LEU A C 1
ATOM 680 O O . LEU A 1 80 ? 9.468 -1.341 -16.568 1.00 89.19 80 LEU A O 1
ATOM 684 N N . SER A 1 81 ? 10.246 0.665 -17.222 1.00 93.56 81 SER A N 1
ATOM 685 C CA . SER A 1 81 ? 11.638 0.382 -16.865 1.00 93.56 81 SER A CA 1
ATOM 686 C C . SER A 1 81 ? 11.799 0.222 -15.347 1.00 93.56 81 SER A C 1
ATOM 688 O O . SER A 1 81 ? 10.994 0.729 -14.562 1.00 93.56 81 SER A O 1
ATOM 690 N N . ILE A 1 82 ? 12.861 -0.461 -14.909 1.00 93.25 82 ILE A N 1
ATOM 691 C CA . ILE A 1 82 ? 13.141 -0.665 -13.475 1.00 93.25 82 ILE A CA 1
ATOM 692 C C . ILE A 1 82 ? 13.267 0.681 -12.744 1.00 93.25 82 ILE A C 1
ATOM 694 O O . ILE A 1 82 ? 12.688 0.848 -11.672 1.00 93.25 82 ILE A O 1
ATOM 698 N N . SER A 1 83 ? 13.952 1.660 -13.343 1.00 94.69 83 SER A N 1
ATOM 699 C CA . SER A 1 83 ? 14.093 3.005 -12.771 1.00 94.69 83 SER A CA 1
ATOM 700 C C . SER A 1 83 ? 12.741 3.699 -12.589 1.00 94.69 83 SER A C 1
ATOM 702 O O . SER A 1 83 ? 12.450 4.202 -11.504 1.00 94.69 83 SER A O 1
ATOM 704 N N . ALA A 1 84 ? 11.871 3.647 -13.602 1.00 93.31 84 ALA A N 1
ATOM 705 C CA . ALA A 1 84 ? 10.528 4.214 -13.521 1.00 93.31 84 ALA A CA 1
ATOM 706 C C . ALA A 1 84 ? 9.659 3.495 -12.474 1.00 93.31 84 ALA A C 1
ATOM 708 O O . ALA A 1 84 ? 8.902 4.142 -11.752 1.00 93.31 84 ALA A O 1
ATOM 709 N N . LYS A 1 85 ? 9.788 2.168 -12.330 1.00 94.06 85 LYS A N 1
ATOM 710 C CA . LYS A 1 85 ? 9.095 1.404 -11.278 1.00 94.06 85 LYS A CA 1
ATOM 711 C C . LYS A 1 85 ? 9.519 1.858 -9.887 1.00 94.06 85 LYS A C 1
ATOM 713 O O . LYS A 1 85 ? 8.652 2.135 -9.063 1.00 94.06 85 LYS A O 1
ATOM 718 N N . ILE A 1 86 ? 10.823 1.984 -9.642 1.00 95.81 86 ILE A N 1
ATOM 719 C CA . ILE A 1 86 ? 11.356 2.459 -8.358 1.00 95.81 86 ILE A CA 1
ATOM 720 C C . ILE A 1 86 ? 10.846 3.873 -8.056 1.00 95.81 86 ILE A C 1
ATOM 722 O O . ILE A 1 86 ? 10.350 4.107 -6.958 1.00 95.81 86 ILE A O 1
ATOM 726 N N . GLN A 1 87 ? 10.865 4.779 -9.037 1.00 94.94 87 GLN A N 1
ATOM 727 C CA . GLN A 1 87 ? 10.339 6.137 -8.869 1.00 94.94 87 GLN A CA 1
ATOM 728 C C . GLN A 1 87 ? 8.844 6.140 -8.504 1.00 94.94 87 GLN A C 1
ATOM 730 O O . GLN A 1 87 ? 8.424 6.860 -7.603 1.00 94.94 87 GLN A O 1
ATOM 735 N N . LYS A 1 88 ? 8.022 5.307 -9.157 1.00 94.44 88 LYS A N 1
ATOM 736 C CA . LYS A 1 88 ? 6.592 5.180 -8.818 1.00 94.44 88 LYS A CA 1
ATOM 737 C C . LYS A 1 88 ? 6.371 4.569 -7.431 1.00 94.44 88 LYS A C 1
ATOM 739 O O . LYS A 1 88 ? 5.445 4.977 -6.732 1.00 94.44 88 LYS A O 1
ATOM 744 N N . MET A 1 89 ? 7.200 3.604 -7.026 1.00 95.38 89 MET A N 1
ATOM 745 C CA . MET A 1 89 ? 7.156 3.027 -5.678 1.00 95.38 89 MET A CA 1
ATOM 746 C C . MET A 1 89 ? 7.505 4.070 -4.614 1.00 95.38 89 MET A C 1
ATOM 748 O O . MET A 1 89 ? 6.811 4.135 -3.601 1.00 95.38 89 MET A O 1
ATOM 752 N N . ASP A 1 90 ? 8.529 4.891 -4.857 1.00 95.56 90 ASP A N 1
ATOM 753 C CA . ASP A 1 90 ? 8.911 5.997 -3.978 1.00 95.56 90 ASP A CA 1
ATOM 754 C C . ASP A 1 90 ? 7.781 7.023 -3.851 1.00 95.56 90 ASP A C 1
ATOM 756 O O . ASP A 1 90 ? 7.324 7.282 -2.743 1.00 95.56 90 ASP A O 1
ATOM 760 N N . LEU A 1 91 ? 7.228 7.507 -4.969 1.00 93.88 91 LEU A N 1
ATOM 761 C CA . LEU A 1 91 ? 6.095 8.443 -4.958 1.00 93.88 91 LEU A CA 1
ATOM 762 C C . LEU A 1 91 ? 4.896 7.910 -4.155 1.00 93.88 91 LEU A C 1
ATOM 764 O O . LEU A 1 91 ? 4.261 8.656 -3.409 1.00 93.88 91 LEU A O 1
ATOM 768 N N . LEU A 1 92 ? 4.587 6.614 -4.275 1.00 93.94 92 LEU A N 1
ATOM 769 C CA . LEU A 1 92 ? 3.513 5.987 -3.507 1.00 93.94 92 LEU A CA 1
ATOM 770 C C . LEU A 1 92 ? 3.849 5.908 -2.011 1.00 93.94 92 LEU A C 1
ATOM 772 O O . LEU A 1 92 ? 3.021 6.286 -1.183 1.00 93.94 92 LEU A O 1
ATOM 776 N N . LEU A 1 93 ? 5.027 5.394 -1.653 1.00 95.44 93 LEU A N 1
ATOM 777 C CA . LEU A 1 93 ? 5.405 5.124 -0.260 1.00 95.44 93 LEU A CA 1
ATOM 778 C C . LEU A 1 93 ? 5.799 6.381 0.523 1.00 95.44 93 LEU A C 1
ATOM 780 O O . LEU A 1 93 ? 5.683 6.388 1.748 1.00 95.44 93 LEU A O 1
ATOM 784 N N . SER A 1 94 ? 6.224 7.431 -0.172 1.00 94.69 94 SER A N 1
ATOM 785 C CA . SER A 1 94 ? 6.543 8.740 0.400 1.00 94.69 94 SER A CA 1
ATOM 786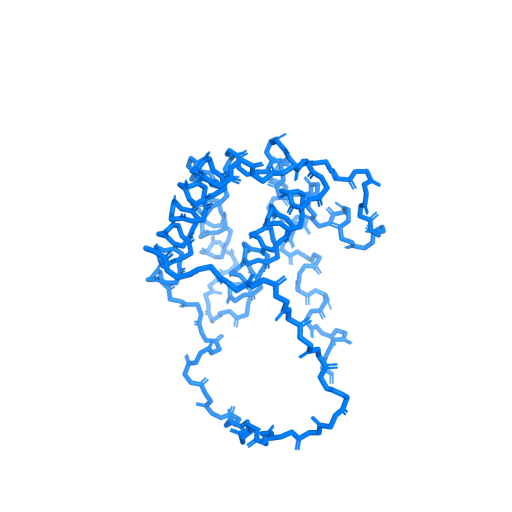 C C . SER A 1 94 ? 5.312 9.646 0.532 1.00 94.69 94 SER A C 1
ATOM 788 O O . SER A 1 94 ? 5.400 10.703 1.151 1.00 94.69 94 SER A O 1
ATOM 790 N N . SER A 1 95 ? 4.149 9.243 0.007 1.00 93.38 95 SER A N 1
ATOM 791 C CA . SER A 1 95 ? 2.901 9.985 0.214 1.00 93.38 95 SER A CA 1
ATOM 792 C C . SER A 1 95 ? 2.486 9.995 1.691 1.00 93.38 95 SER A C 1
ATOM 794 O O . SER A 1 95 ? 2.611 8.992 2.397 1.00 93.38 95 SER A O 1
ATOM 796 N N . SER A 1 96 ? 1.963 11.129 2.161 1.00 92.06 96 SER A N 1
ATOM 797 C CA . SER A 1 96 ? 1.637 11.345 3.579 1.00 92.06 96 SER A CA 1
ATOM 798 C C . SER A 1 96 ? 0.664 10.304 4.138 1.00 92.06 96 SER A C 1
ATOM 800 O O . SER A 1 96 ? 0.890 9.776 5.223 1.00 92.06 96 SER A O 1
ATOM 802 N N . TRP A 1 97 ? -0.369 9.939 3.376 1.00 91.00 97 TRP A N 1
ATOM 803 C CA . TRP A 1 97 ? -1.349 8.932 3.792 1.00 91.00 97 TRP A CA 1
ATOM 804 C C . TRP A 1 97 ? -0.736 7.529 3.914 1.00 91.00 97 TRP A C 1
ATOM 806 O O . TRP A 1 97 ? -1.076 6.783 4.830 1.00 91.00 97 TRP A O 1
ATOM 816 N N . CYS A 1 98 ? 0.190 7.156 3.022 1.00 93.06 98 CYS A N 1
ATOM 817 C CA . CYS A 1 98 ? 0.917 5.893 3.143 1.00 93.06 98 CYS A CA 1
ATOM 818 C C . CYS A 1 98 ? 1.801 5.893 4.387 1.00 93.06 98 CYS A C 1
ATOM 820 O O . CYS A 1 98 ? 1.845 4.884 5.090 1.00 93.06 98 CYS A O 1
ATOM 822 N N . ARG A 1 99 ? 2.501 7.003 4.654 1.00 94.19 99 ARG A N 1
ATOM 823 C CA . ARG A 1 99 ? 3.371 7.140 5.828 1.00 94.19 99 ARG A CA 1
ATOM 824 C C . ARG A 1 99 ? 2.590 6.991 7.124 1.00 94.19 99 ARG A C 1
ATOM 826 O O . ARG A 1 99 ? 2.959 6.143 7.928 1.00 94.19 99 ARG A O 1
ATOM 833 N N . GLU A 1 100 ? 1.474 7.703 7.254 1.00 91.56 100 GLU A N 1
ATOM 834 C CA . GLU A 1 100 ? 0.598 7.632 8.428 1.00 91.56 100 GLU A CA 1
ATOM 835 C C . GLU A 1 100 ? 0.148 6.189 8.712 1.00 91.56 100 GLU A C 1
ATOM 837 O O . GLU A 1 100 ? 0.256 5.701 9.834 1.00 91.56 100 GLU A O 1
ATOM 842 N N . ILE A 1 101 ? -0.281 5.458 7.676 1.00 91.19 101 ILE A N 1
ATOM 843 C CA . ILE A 1 101 ? -0.717 4.063 7.827 1.00 91.19 101 ILE A CA 1
ATOM 844 C C . ILE A 1 101 ? 0.443 3.151 8.221 1.00 91.19 101 ILE A C 1
ATOM 846 O O . ILE A 1 101 ? 0.248 2.241 9.021 1.00 91.19 101 ILE A O 1
ATOM 850 N N . LEU A 1 102 ? 1.610 3.319 7.598 1.00 93.00 102 LEU A N 1
ATOM 851 C CA . LEU A 1 102 ? 2.732 2.395 7.742 1.00 93.00 102 LEU A CA 1
ATOM 852 C C . LEU A 1 102 ? 3.500 2.588 9.052 1.00 93.00 102 LEU A C 1
ATOM 854 O O . LEU A 1 102 ? 3.976 1.598 9.603 1.00 93.00 102 LEU A O 1
ATOM 858 N N . GLU A 1 103 ? 3.613 3.819 9.546 1.00 89.75 103 GLU A N 1
ATOM 859 C CA . GLU A 1 103 ? 4.296 4.135 10.808 1.00 89.75 103 GLU A CA 1
ATOM 860 C C . GLU A 1 103 ? 3.506 3.639 12.025 1.00 89.75 103 GLU A C 1
ATOM 862 O O . GLU A 1 103 ? 4.090 3.103 12.962 1.00 89.75 103 GLU A O 1
ATOM 867 N N . ASP A 1 104 ? 2.177 3.725 11.971 1.00 86.81 104 ASP A N 1
ATOM 868 C CA . ASP A 1 104 ? 1.268 3.315 13.048 1.00 86.81 104 ASP A CA 1
ATOM 869 C C . ASP A 1 104 ? 0.789 1.846 12.909 1.00 86.81 104 ASP A C 1
ATOM 871 O O . ASP A 1 104 ? -0.185 1.398 13.532 1.00 86.81 104 ASP A O 1
ATOM 875 N N . PHE A 1 105 ? 1.426 1.065 12.028 1.00 89.94 105 PHE A N 1
ATOM 876 C CA . PHE A 1 105 ? 1.059 -0.330 11.797 1.00 89.94 105 PHE A CA 1
ATOM 877 C C . PHE A 1 105 ? 1.893 -1.297 12.640 1.00 89.94 105 PHE A C 1
ATOM 879 O O . PHE A 1 105 ? 3.086 -1.488 12.417 1.00 89.94 105 PHE A O 1
ATOM 886 N N . ASP A 1 106 ? 1.225 -2.023 13.534 1.00 90.19 106 ASP A N 1
ATOM 887 C CA . ASP A 1 106 ? 1.837 -3.096 14.315 1.00 90.19 106 ASP A CA 1
ATOM 888 C C . ASP A 1 106 ? 2.165 -4.332 13.445 1.00 90.19 106 ASP A C 1
ATOM 890 O O . ASP A 1 106 ? 1.341 -5.229 13.209 1.00 90.19 106 ASP A O 1
ATOM 894 N N . ILE A 1 107 ? 3.409 -4.386 12.960 1.00 91.56 107 ILE A N 1
ATOM 895 C CA . ILE A 1 107 ? 3.932 -5.480 12.129 1.00 91.56 107 ILE A CA 1
ATOM 896 C C . ILE A 1 107 ? 4.070 -6.787 12.925 1.00 91.56 107 ILE A C 1
ATOM 898 O O . ILE A 1 107 ? 4.062 -7.866 12.325 1.00 91.56 107 ILE A O 1
ATOM 902 N N . SER A 1 108 ? 4.185 -6.737 14.258 1.00 88.62 108 SER A N 1
ATOM 903 C CA . SER A 1 108 ? 4.451 -7.923 15.090 1.00 88.62 108 SER A CA 1
ATOM 904 C C . SER A 1 108 ? 3.365 -8.998 14.934 1.00 88.62 108 SER A C 1
ATOM 906 O O . SER A 1 108 ? 3.662 -10.195 14.955 1.00 88.62 108 SER A O 1
ATOM 908 N N . LYS A 1 109 ? 2.137 -8.569 14.625 1.00 88.19 109 LYS A N 1
ATOM 909 C CA . LYS A 1 109 ? 0.953 -9.408 14.401 1.00 88.19 109 LYS A CA 1
ATOM 910 C C . LYS A 1 109 ? 0.890 -10.074 13.016 1.00 88.19 109 LYS A C 1
ATOM 912 O O . LYS A 1 109 ? -0.001 -10.886 12.769 1.00 88.19 109 LYS A O 1
ATOM 917 N N . TYR A 1 110 ? 1.805 -9.769 12.087 1.00 88.25 110 TYR A N 1
ATOM 918 C CA . TYR A 1 110 ? 1.835 -10.409 10.763 1.00 88.25 110 TYR A CA 1
ATOM 919 C C . TYR A 1 110 ? 2.565 -11.762 10.735 1.00 88.25 110 TYR A C 1
ATOM 921 O O . TYR A 1 110 ? 3.509 -12.018 11.481 1.00 88.25 110 TYR A O 1
ATOM 929 N N . ARG A 1 111 ? 2.201 -12.611 9.764 1.00 89.19 111 ARG A N 1
ATOM 930 C CA . ARG A 1 111 ? 3.024 -13.766 9.363 1.00 89.19 111 ARG A CA 1
ATOM 931 C C . ARG A 1 111 ? 4.340 -13.304 8.727 1.00 89.19 111 ARG A C 1
ATOM 933 O O . ARG A 1 111 ? 4.359 -12.283 8.034 1.00 89.19 111 ARG A O 1
ATOM 940 N N . LEU A 1 112 ? 5.411 -14.081 8.888 1.00 88.06 112 LEU A N 1
ATOM 941 C CA . LEU A 1 112 ? 6.780 -13.698 8.509 1.00 88.06 112 LEU A CA 1
ATOM 942 C C . LEU A 1 112 ? 6.908 -13.181 7.063 1.00 88.06 112 LEU A C 1
ATOM 944 O O . LEU A 1 112 ? 7.473 -12.116 6.826 1.00 88.06 112 LEU A O 1
ATOM 948 N N . SER A 1 113 ? 6.286 -13.865 6.099 1.00 85.62 113 SER A N 1
ATOM 949 C CA . SER A 1 113 ? 6.333 -13.481 4.679 1.00 85.62 113 SER A CA 1
ATOM 950 C C . SER A 1 113 ? 5.693 -12.122 4.362 1.00 85.62 113 SER A C 1
ATOM 952 O O . SER A 1 113 ? 6.003 -11.522 3.329 1.00 85.62 113 SER A O 1
ATOM 954 N N . LEU A 1 114 ? 4.785 -11.639 5.219 1.00 89.62 114 LEU A N 1
ATOM 955 C CA . LEU A 1 114 ? 4.182 -10.307 5.123 1.00 89.62 114 LEU A CA 1
ATOM 956 C C . LEU A 1 114 ? 4.936 -9.280 5.964 1.00 89.62 114 LEU A C 1
ATOM 958 O O . LEU A 1 114 ? 4.969 -8.113 5.570 1.00 89.62 114 LEU A O 1
ATOM 962 N N . LYS A 1 115 ? 5.551 -9.709 7.075 1.00 93.06 115 LYS A N 1
ATOM 963 C CA . LYS A 1 115 ? 6.418 -8.866 7.905 1.00 93.06 115 LYS A CA 1
ATOM 964 C C . LYS A 1 115 ? 7.553 -8.289 7.075 1.00 93.06 115 LYS A C 1
ATOM 966 O O . LYS A 1 115 ? 7.649 -7.076 6.984 1.00 93.06 115 LYS A O 1
ATOM 971 N N . ILE A 1 116 ? 8.312 -9.138 6.377 1.00 92.31 116 ILE A N 1
ATOM 972 C CA . ILE A 1 116 ? 9.474 -8.710 5.579 1.00 92.31 116 ILE A CA 1
ATOM 973 C C . ILE A 1 116 ? 9.065 -7.681 4.518 1.00 92.31 116 ILE A C 1
ATOM 975 O O . ILE A 1 116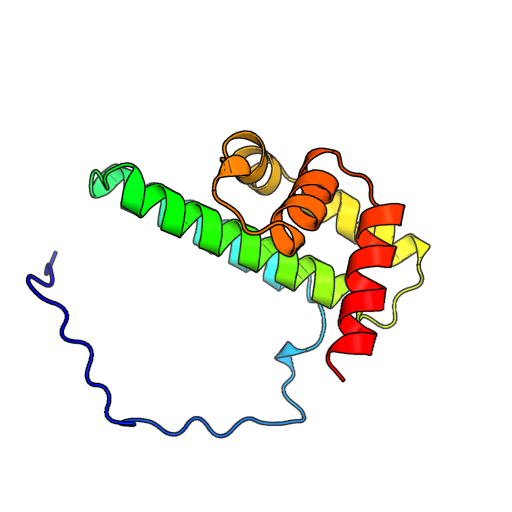 ? 9.653 -6.607 4.432 1.00 92.31 116 ILE A O 1
ATOM 979 N N . THR A 1 117 ? 8.014 -7.968 3.739 1.00 93.38 117 THR A N 1
ATOM 980 C CA . THR A 1 117 ? 7.544 -7.036 2.702 1.00 93.38 117 THR A CA 1
ATOM 981 C C . THR A 1 117 ? 7.094 -5.702 3.304 1.00 93.38 117 THR A C 1
ATOM 983 O O . THR A 1 117 ? 7.446 -4.654 2.779 1.00 93.38 117 THR A O 1
ATOM 986 N N . THR A 1 118 ? 6.345 -5.726 4.409 1.00 94.62 118 THR A N 1
ATOM 987 C CA . THR A 1 118 ? 5.841 -4.501 5.058 1.00 94.62 118 THR A CA 1
ATOM 988 C C . THR A 1 118 ? 6.974 -3.706 5.712 1.00 94.62 118 THR A C 1
ATOM 990 O O . THR A 1 118 ? 6.996 -2.485 5.618 1.00 94.62 118 THR A O 1
ATOM 993 N N . TYR A 1 119 ? 7.964 -4.389 6.282 1.00 95.00 119 TYR A N 1
ATOM 994 C CA . TYR A 1 119 ? 9.171 -3.773 6.824 1.00 95.00 119 TYR A CA 1
ATOM 995 C C . TYR A 1 119 ? 9.961 -3.037 5.732 1.00 95.00 119 TYR A C 1
ATOM 997 O O . TYR A 1 119 ? 10.295 -1.866 5.887 1.00 95.00 119 TYR A O 1
ATOM 1005 N N . CYS A 1 120 ? 10.154 -3.668 4.568 1.00 95.06 120 CYS A N 1
ATOM 1006 C CA . CYS A 1 120 ? 10.788 -3.014 3.419 1.00 95.06 120 CYS A CA 1
ATOM 1007 C C . CYS A 1 120 ? 9.999 -1.784 2.935 1.00 95.06 120 CYS A C 1
ATOM 1009 O O . CYS A 1 120 ? 10.607 -0.815 2.486 1.00 95.06 120 CYS A O 1
ATOM 1011 N N . MET A 1 121 ? 8.662 -1.804 3.026 1.00 96.00 121 MET A N 1
ATOM 1012 C CA . MET A 1 121 ? 7.816 -0.648 2.696 1.00 96.00 121 MET A CA 1
ATOM 1013 C C . MET A 1 121 ? 8.026 0.510 3.682 1.00 96.00 121 MET A C 1
ATOM 1015 O O . MET A 1 121 ? 8.162 1.651 3.250 1.00 96.00 121 MET A O 1
ATOM 1019 N N . ILE A 1 122 ? 8.098 0.224 4.986 1.00 94.75 122 ILE A N 1
ATOM 1020 C CA . ILE A 1 122 ? 8.302 1.232 6.042 1.00 94.75 122 ILE A CA 1
ATOM 1021 C C . ILE A 1 122 ? 9.674 1.892 5.921 1.00 94.75 122 ILE A C 1
ATOM 1023 O O . ILE A 1 122 ? 9.770 3.122 5.913 1.00 94.75 122 ILE A O 1
ATOM 1027 N N . HIS A 1 123 ? 10.721 1.079 5.767 1.00 94.62 123 HIS A N 1
ATOM 1028 C CA . HIS A 1 123 ? 12.103 1.547 5.647 1.00 94.62 123 HIS A CA 1
ATOM 1029 C C . HIS A 1 123 ? 12.482 1.987 4.233 1.00 94.62 123 HIS A C 1
ATOM 1031 O O . HIS A 1 123 ? 13.603 2.443 4.021 1.00 94.62 123 HIS A O 1
ATOM 1037 N N . ARG A 1 124 ? 11.548 1.894 3.276 1.00 93.38 124 ARG A N 1
ATOM 1038 C CA . ARG A 1 124 ? 11.729 2.373 1.900 1.00 93.38 124 ARG A CA 1
ATOM 1039 C C . ARG A 1 124 ? 12.924 1.721 1.194 1.00 93.38 124 ARG A C 1
ATOM 1041 O O . ARG A 1 124 ? 13.626 2.334 0.398 1.00 93.38 124 ARG A O 1
ATOM 1048 N N . TRP A 1 125 ? 13.143 0.435 1.455 1.00 96.00 125 TRP A N 1
ATOM 1049 C CA . TRP A 1 125 ? 14.177 -0.362 0.793 1.00 96.00 125 TRP A CA 1
ATOM 1050 C C . TRP A 1 125 ? 13.714 -0.780 -0.608 1.00 96.00 125 TRP A C 1
ATOM 1052 O O . TRP A 1 125 ? 13.392 -1.942 -0.848 1.00 96.00 125 TRP A O 1
ATOM 1062 N N . TYR A 1 126 ? 13.627 0.182 -1.531 1.00 94.06 126 TYR A N 1
ATOM 1063 C CA . TYR A 1 126 ? 12.927 0.022 -2.811 1.00 94.06 126 TYR A CA 1
ATOM 1064 C C . TYR A 1 126 ? 13.466 -1.108 -3.687 1.00 94.06 126 TYR A C 1
ATOM 1066 O O . TYR A 1 126 ? 12.675 -1.858 -4.253 1.00 94.06 126 TYR A O 1
ATOM 1074 N N . ILE A 1 127 ? 14.791 -1.265 -3.762 1.00 93.31 127 ILE A N 1
ATOM 1075 C CA . ILE A 1 127 ? 15.431 -2.326 -4.554 1.00 93.31 127 ILE A CA 1
ATOM 1076 C C . ILE A 1 127 ? 15.069 -3.701 -3.984 1.00 93.31 127 ILE A C 1
ATOM 1078 O O . ILE A 1 127 ? 14.602 -4.576 -4.710 1.00 93.31 127 ILE A O 1
ATOM 1082 N N . LEU A 1 128 ? 15.213 -3.877 -2.668 1.00 94.38 128 LEU A N 1
ATOM 1083 C CA . LEU A 1 128 ? 14.873 -5.132 -2.002 1.00 94.38 128 LEU A CA 1
ATOM 1084 C C . LEU A 1 128 ? 13.373 -5.434 -2.118 1.00 94.38 128 LEU A C 1
ATOM 1086 O O . LEU A 1 128 ? 12.979 -6.561 -2.414 1.00 94.38 128 LEU A O 1
ATOM 1090 N N . LEU A 1 129 ? 12.531 -4.414 -1.943 1.00 94.31 129 LEU A N 1
ATOM 1091 C CA . LEU A 1 129 ? 11.087 -4.523 -2.101 1.00 94.31 129 LEU A CA 1
ATOM 1092 C C . LEU A 1 129 ? 10.709 -4.934 -3.531 1.00 94.31 129 LEU A C 1
ATOM 1094 O O . LEU A 1 129 ? 9.878 -5.825 -3.697 1.00 94.31 129 LEU A O 1
ATOM 1098 N N . TYR A 1 130 ? 11.338 -4.338 -4.547 1.00 94.94 130 TYR A N 1
ATOM 1099 C CA . TYR A 1 130 ? 11.155 -4.707 -5.951 1.00 94.94 130 TYR A CA 1
ATOM 1100 C C . TYR A 1 130 ? 11.497 -6.182 -6.183 1.00 94.94 130 TYR A C 1
ATOM 1102 O O . TYR A 1 130 ? 10.660 -6.917 -6.701 1.00 94.94 130 TYR A O 1
ATOM 1110 N N . ILE A 1 131 ? 12.671 -6.635 -5.728 1.00 94.19 131 ILE A N 1
ATOM 1111 C CA . ILE A 1 131 ? 13.121 -8.028 -5.878 1.00 94.19 131 ILE A CA 1
ATOM 1112 C C . ILE A 1 131 ? 12.134 -8.997 -5.212 1.00 94.19 131 ILE A C 1
ATOM 1114 O O . ILE A 1 131 ? 11.694 -9.959 -5.841 1.00 94.19 131 ILE A O 1
ATOM 1118 N N . ILE A 1 132 ? 11.723 -8.728 -3.967 1.00 93.38 132 ILE A N 1
ATOM 1119 C CA . ILE A 1 132 ? 10.775 -9.581 -3.230 1.00 93.38 132 ILE A CA 1
ATOM 1120 C C . ILE A 1 132 ? 9.438 -9.699 -3.970 1.00 93.38 132 ILE A C 1
ATOM 1122 O O . ILE A 1 132 ? 8.864 -10.788 -4.056 1.00 93.38 132 ILE A O 1
ATOM 1126 N N . LEU A 1 133 ? 8.906 -8.578 -4.462 1.00 92.56 133 LEU A N 1
ATOM 1127 C CA . LEU A 1 133 ? 7.626 -8.555 -5.169 1.00 92.56 133 LEU A CA 1
ATOM 1128 C C . LEU A 1 133 ? 7.731 -9.221 -6.547 1.00 92.56 133 LEU A C 1
ATOM 1130 O O . LEU A 1 133 ? 6.814 -9.942 -6.935 1.00 92.56 133 LEU A O 1
ATOM 1134 N N . PHE A 1 134 ? 8.850 -9.037 -7.245 1.00 91.44 134 PHE A N 1
ATOM 1135 C CA . PHE A 1 134 ? 9.126 -9.678 -8.526 1.00 91.44 134 PHE A CA 1
ATOM 1136 C C . PHE A 1 134 ? 9.205 -11.202 -8.377 1.00 91.44 134 PHE A C 1
ATOM 1138 O O . PHE A 1 134 ? 8.460 -11.911 -9.042 1.00 91.44 134 PHE A O 1
ATOM 1145 N N . ILE A 1 135 ? 9.998 -11.722 -7.432 1.00 90.06 135 ILE A N 1
ATOM 1146 C CA . ILE A 1 135 ? 10.100 -13.173 -7.181 1.00 90.06 135 ILE A CA 1
ATOM 1147 C C . ILE A 1 135 ? 8.731 -13.769 -6.830 1.00 90.06 135 ILE A C 1
ATOM 1149 O O . ILE A 1 135 ? 8.345 -14.805 -7.371 1.00 90.06 135 ILE A O 1
ATOM 1153 N N . LYS A 1 136 ? 7.956 -13.094 -5.968 1.00 84.75 136 LYS A N 1
ATOM 1154 C CA . LYS A 1 136 ? 6.598 -13.543 -5.627 1.00 84.75 136 LYS A CA 1
ATOM 1155 C C . LYS A 1 136 ? 5.698 -13.642 -6.856 1.00 84.75 136 LYS A C 1
ATOM 1157 O O . LYS A 1 136 ? 4.870 -14.542 -6.907 1.00 84.75 136 LYS A O 1
ATOM 1162 N N . GLU A 1 137 ? 5.837 -12.757 -7.842 1.00 77.94 137 GLU A N 1
ATOM 1163 C CA . GLU A 1 137 ? 5.079 -12.880 -9.087 1.00 77.94 137 GLU A CA 1
ATOM 1164 C C . GLU A 1 137 ? 5.394 -14.183 -9.828 1.00 77.94 137 GLU A C 1
ATOM 1166 O O . GLU A 1 137 ? 4.457 -14.853 -10.256 1.00 77.94 137 GLU A O 1
ATOM 1171 N N . PHE A 1 138 ? 6.674 -14.543 -9.946 1.00 74.69 138 PHE A N 1
ATOM 1172 C CA . PHE A 1 138 ? 7.099 -15.767 -10.631 1.00 74.69 138 PHE A CA 1
ATOM 1173 C C . PHE A 1 138 ? 6.659 -17.035 -9.901 1.00 74.69 138 PHE A C 1
ATOM 1175 O O . PHE A 1 138 ? 6.309 -18.003 -10.554 1.00 74.69 138 PHE A O 1
ATOM 1182 N N . MET A 1 139 ? 6.613 -17.020 -8.567 1.00 73.12 139 MET A N 1
ATOM 1183 C CA . MET A 1 139 ? 6.162 -18.174 -7.778 1.00 73.12 139 MET A CA 1
ATOM 1184 C C . MET A 1 139 ? 4.637 -18.369 -7.754 1.00 73.12 139 MET A C 1
ATOM 1186 O O . MET A 1 139 ? 4.170 -19.404 -7.291 1.00 73.12 139 MET A O 1
ATOM 1190 N N . THR A 1 140 ? 3.853 -17.361 -8.157 1.00 61.91 140 THR A N 1
ATOM 1191 C CA . THR A 1 140 ? 2.375 -17.427 -8.140 1.00 61.91 140 THR A CA 1
ATOM 1192 C C . THR A 1 140 ? 1.779 -17.651 -9.540 1.00 61.91 140 THR A C 1
ATOM 1194 O O . THR A 1 140 ? 0.558 -17.602 -9.691 1.00 61.91 140 THR A O 1
ATOM 1197 N N . LYS A 1 141 ? 2.625 -17.826 -10.562 1.00 47.53 141 LYS A N 1
ATOM 1198 C CA . LYS A 1 141 ? 2.248 -18.289 -11.904 1.00 47.53 141 LYS A CA 1
ATOM 1199 C C . LYS A 1 141 ? 2.589 -19.766 -12.020 1.00 47.53 141 LYS A C 1
ATOM 1201 O O . LYS A 1 141 ? 1.798 -20.457 -12.689 1.00 47.53 141 LYS A O 1
#